Protein AF-A0A088E9T8-F1 (afdb_monomer)

Structure (mmCIF, N/CA/C/O backbone):
data_AF-A0A088E9T8-F1
#
_entry.id   AF-A0A088E9T8-F1
#
loop_
_atom_site.group_PDB
_atom_site.id
_atom_site.type_symbol
_atom_site.label_atom_id
_atom_site.label_alt_id
_atom_site.label_comp_id
_atom_site.label_asym_id
_atom_site.label_entity_id
_atom_site.label_seq_id
_atom_site.pdbx_PDB_ins_code
_atom_site.Cartn_x
_atom_site.Cartn_y
_atom_site.Cartn_z
_atom_site.occupancy
_atom_site.B_iso_or_equiv
_atom_site.auth_seq_id
_atom_site.auth_comp_id
_atom_site.auth_asym_id
_atom_site.auth_atom_id
_atom_site.pdbx_PDB_model_num
ATOM 1 N N . MET A 1 1 ? 14.607 20.816 -25.028 1.00 38.62 1 MET A N 1
ATOM 2 C CA . MET A 1 1 ? 15.102 19.791 -24.082 1.00 38.62 1 MET A CA 1
ATOM 3 C C . MET A 1 1 ? 14.573 20.175 -22.712 1.00 38.62 1 MET A C 1
ATOM 5 O O . MET A 1 1 ? 14.782 21.313 -22.330 1.00 38.62 1 MET A O 1
ATOM 9 N N . ASN A 1 2 ? 13.817 19.298 -22.043 1.00 40.50 2 ASN A N 1
ATOM 10 C CA . ASN A 1 2 ? 13.213 19.596 -20.737 1.00 40.50 2 ASN A CA 1
ATOM 11 C C . ASN A 1 2 ? 14.274 19.525 -19.635 1.00 40.50 2 ASN A C 1
ATOM 13 O O . ASN A 1 2 ? 14.786 18.442 -19.351 1.00 40.50 2 ASN A O 1
ATOM 17 N N . GLU A 1 3 ? 14.581 20.670 -19.029 1.00 49.62 3 GLU A N 1
ATOM 18 C CA . GLU A 1 3 ? 15.540 20.819 -17.925 1.00 49.62 3 GLU A CA 1
ATOM 19 C C . GLU A 1 3 ? 14.988 20.342 -16.567 1.00 49.62 3 GLU A C 1
ATOM 21 O O . GLU A 1 3 ? 15.762 20.156 -15.633 1.00 49.62 3 GLU A O 1
ATOM 26 N N . ASP A 1 4 ? 13.688 20.036 -16.488 1.00 50.47 4 ASP A N 1
ATOM 27 C CA . ASP A 1 4 ? 12.992 19.588 -15.269 1.00 50.47 4 ASP A CA 1
ATOM 28 C C . ASP A 1 4 ? 13.066 18.073 -15.004 1.00 50.47 4 ASP A C 1
ATOM 30 O O . ASP A 1 4 ? 12.368 17.548 -14.135 1.00 50.47 4 ASP A O 1
ATOM 34 N N . ARG A 1 5 ? 13.870 17.324 -15.767 1.00 54.84 5 ARG A N 1
ATOM 35 C CA . ARG A 1 5 ? 14.043 15.885 -15.517 1.00 54.84 5 ARG A CA 1
ATOM 36 C C . ARG A 1 5 ? 14.842 15.681 -14.231 1.00 54.84 5 ARG A C 1
ATOM 38 O O . ARG A 1 5 ? 15.840 16.370 -14.012 1.00 54.84 5 ARG A O 1
ATOM 45 N N . VAL A 1 6 ? 14.438 14.711 -13.405 1.00 52.22 6 VAL A N 1
ATOM 46 C CA . VAL A 1 6 ? 15.177 14.341 -12.193 1.00 52.22 6 VAL A CA 1
ATOM 47 C C . VAL A 1 6 ? 16.612 13.997 -12.595 1.00 52.22 6 VAL A C 1
ATOM 49 O O . VAL A 1 6 ? 16.870 13.006 -13.279 1.00 52.22 6 VAL A O 1
ATOM 52 N N . LYS A 1 7 ? 17.570 14.842 -12.198 1.00 49.88 7 LYS A N 1
ATOM 53 C CA . LYS A 1 7 ? 18.995 14.536 -12.327 1.00 49.88 7 LYS A CA 1
ATOM 54 C C . LYS A 1 7 ? 19.330 13.514 -11.253 1.00 49.88 7 LYS A C 1
ATOM 56 O O . LYS A 1 7 ? 19.569 13.864 -10.100 1.00 49.88 7 LYS A O 1
ATOM 61 N N . TRP A 1 8 ? 19.290 12.242 -11.632 1.00 53.62 8 TRP A N 1
ATOM 62 C CA . TRP A 1 8 ? 19.663 11.145 -10.754 1.00 53.62 8 TRP A CA 1
ATOM 63 C C . TRP A 1 8 ? 21.140 11.275 -10.393 1.00 53.62 8 TRP A C 1
ATOM 65 O O . TRP A 1 8 ? 22.024 11.039 -11.214 1.00 53.62 8 TRP A O 1
ATOM 75 N N . ASN A 1 9 ? 21.407 11.674 -9.152 1.00 48.44 9 ASN A N 1
ATOM 76 C CA . ASN A 1 9 ? 22.746 11.663 -8.586 1.00 48.44 9 ASN A CA 1
ATOM 77 C C . ASN A 1 9 ? 23.012 10.228 -8.104 1.00 48.44 9 ASN A C 1
ATOM 79 O O . ASN A 1 9 ? 22.858 9.922 -6.922 1.00 48.44 9 ASN A O 1
ATOM 83 N N . ILE A 1 10 ? 23.287 9.314 -9.044 1.00 52.97 10 ILE A N 1
ATOM 84 C CA . ILE A 1 10 ? 23.538 7.887 -8.776 1.00 52.97 10 ILE A CA 1
ATOM 85 C C . ILE A 1 10 ? 24.923 7.730 -8.110 1.00 52.97 10 ILE A C 1
ATOM 87 O O . ILE A 1 10 ? 25.805 7.119 -8.689 1.00 52.97 10 ILE A O 1
ATOM 91 N N . ALA A 1 11 ? 25.115 8.290 -6.907 1.00 46.38 11 ALA A N 1
ATOM 92 C CA . ALA A 1 11 ? 26.295 8.132 -6.039 1.00 46.38 11 ALA A CA 1
ATOM 93 C C . ALA A 1 11 ? 27.671 8.489 -6.699 1.00 46.38 11 ALA A C 1
ATOM 95 O O . ALA A 1 11 ? 27.746 8.791 -7.887 1.00 46.38 11 ALA A O 1
ATOM 96 N N . PRO A 1 12 ? 28.797 8.574 -5.955 1.00 44.25 12 PRO A N 1
ATOM 97 C CA . PRO A 1 12 ? 30.020 9.244 -6.415 1.00 44.25 12 PRO A CA 1
ATOM 98 C C . PRO A 1 12 ? 30.942 8.308 -7.215 1.00 44.25 12 PRO A C 1
ATOM 100 O O . PRO A 1 12 ? 32.156 8.318 -7.022 1.00 44.25 12 PRO A O 1
ATOM 103 N N . PHE A 1 13 ? 30.389 7.458 -8.078 1.00 46.84 13 PHE A N 1
ATOM 104 C CA . PHE A 1 13 ? 31.186 6.551 -8.898 1.00 46.84 13 PHE A CA 1
ATOM 105 C C . PHE A 1 13 ? 30.779 6.626 -10.368 1.00 46.84 13 PHE A C 1
ATOM 107 O O . PHE A 1 13 ? 29.615 6.504 -10.739 1.00 46.84 13 PHE A O 1
ATOM 114 N N . SER A 1 14 ? 31.779 6.814 -11.225 1.00 54.09 14 SER A N 1
ATOM 115 C CA . SER A 1 14 ? 31.649 6.677 -12.669 1.00 54.09 14 SER A CA 1
ATOM 116 C C . SER A 1 14 ? 31.481 5.195 -13.003 1.00 54.09 14 SER A C 1
ATOM 118 O O .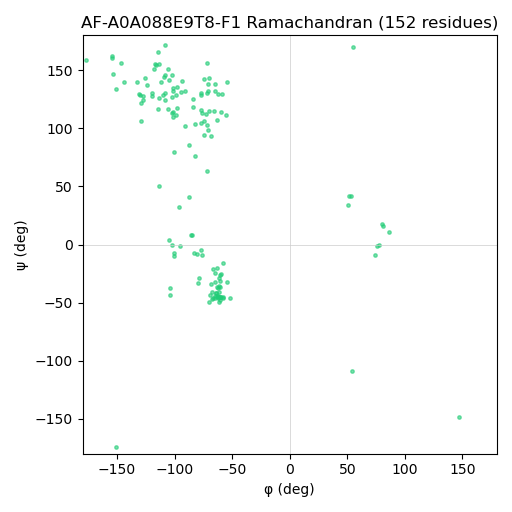 SER A 1 14 ? 32.460 4.449 -13.044 1.00 54.09 14 SER A O 1
ATOM 120 N N . VAL A 1 15 ? 30.242 4.748 -13.210 1.00 55.91 15 VAL A N 1
ATOM 121 C CA . VAL A 1 15 ? 29.997 3.415 -13.769 1.00 55.91 15 VAL A CA 1
ATOM 122 C C . VAL A 1 15 ? 30.365 3.465 -15.251 1.00 55.91 15 VAL A C 1
ATOM 124 O O . VAL A 1 15 ? 29.690 4.131 -16.035 1.00 55.91 15 VAL A O 1
ATOM 127 N N . GLU A 1 16 ? 31.423 2.761 -15.659 1.00 55.50 16 GLU A N 1
ATOM 128 C CA . GLU A 1 16 ? 31.656 2.482 -17.079 1.00 55.50 16 GLU A CA 1
ATOM 129 C C . GLU A 1 16 ? 30.577 1.510 -17.573 1.00 55.50 16 GLU A C 1
ATOM 131 O O . GLU A 1 16 ? 30.684 0.289 -17.441 1.00 55.50 16 GLU A O 1
ATOM 136 N N . LEU A 1 17 ? 29.496 2.057 -18.122 1.00 61.97 17 LEU A N 1
ATOM 137 C CA . LEU A 1 17 ? 28.407 1.269 -18.685 1.00 61.97 17 LEU A CA 1
ATOM 138 C C . LEU A 1 17 ? 28.871 0.621 -19.997 1.00 61.97 17 LEU A C 1
ATOM 140 O O . LEU A 1 17 ? 28.938 1.269 -21.040 1.00 61.97 17 LEU A O 1
ATOM 144 N N . ARG A 1 18 ? 29.180 -0.680 -19.961 1.00 62.28 18 ARG A N 1
ATOM 145 C CA . ARG A 1 18 ? 29.409 -1.487 -21.168 1.00 62.28 18 ARG A CA 1
ATOM 146 C C . ARG A 1 18 ? 28.096 -2.117 -21.621 1.00 62.28 18 ARG A C 1
ATOM 148 O O . ARG A 1 18 ? 27.644 -3.112 -21.057 1.00 62.28 18 ARG A O 1
ATOM 155 N N . CYS A 1 19 ? 27.486 -1.542 -22.651 1.00 66.56 19 CYS A N 1
ATOM 156 C CA . CYS A 1 19 ? 26.290 -2.103 -23.269 1.00 66.56 19 CYS A CA 1
ATOM 157 C C . CYS A 1 19 ? 26.660 -3.282 -24.179 1.00 66.56 19 CYS A C 1
ATOM 159 O O . CYS A 1 19 ? 27.542 -3.181 -25.029 1.00 66.56 19 CYS A O 1
ATOM 161 N N . THR A 1 20 ? 25.961 -4.400 -24.018 1.00 75.62 20 THR A N 1
ATOM 162 C CA . THR A 1 20 ? 26.011 -5.553 -24.923 1.00 75.62 20 THR A CA 1
ATOM 163 C C . THR A 1 20 ? 24.648 -5.713 -25.597 1.00 75.62 20 THR A C 1
ATOM 165 O O . THR A 1 20 ? 23.658 -5.178 -25.097 1.00 75.62 20 THR A O 1
ATOM 168 N N . PRO A 1 21 ? 24.527 -6.509 -26.672 1.00 72.31 21 PRO A N 1
ATOM 169 C CA . PRO A 1 21 ? 23.223 -6.821 -27.263 1.00 72.31 21 PRO A CA 1
ATOM 170 C C . PRO A 1 21 ? 22.217 -7.476 -26.296 1.00 72.31 21 PRO A C 1
ATOM 172 O O . PRO A 1 21 ? 21.028 -7.508 -26.587 1.00 72.31 21 PRO A O 1
ATOM 175 N N . LYS A 1 22 ? 22.675 -8.002 -25.149 1.00 78.12 22 LYS A N 1
ATOM 176 C CA . LYS A 1 22 ? 21.826 -8.585 -24.095 1.00 78.12 22 LYS A CA 1
ATOM 177 C C . LYS A 1 22 ? 21.474 -7.598 -22.976 1.00 78.12 22 LYS A C 1
ATOM 179 O O . LYS A 1 22 ? 20.783 -7.980 -22.036 1.00 78.12 22 LYS A O 1
ATOM 184 N N . SER A 1 23 ? 21.967 -6.362 -23.033 1.00 80.31 23 SER A N 1
ATOM 185 C CA . SER A 1 23 ? 21.702 -5.357 -22.005 1.00 80.31 23 SER A CA 1
ATOM 186 C C . SER A 1 23 ? 20.216 -4.993 -21.960 1.00 80.31 23 SER A C 1
ATOM 188 O O . SER A 1 23 ? 19.574 -4.827 -22.996 1.00 80.31 23 SER A O 1
ATOM 190 N N . VAL A 1 24 ? 19.689 -4.866 -20.743 1.00 82.25 24 VAL A N 1
ATOM 191 C CA . VAL A 1 24 ? 18.313 -4.442 -20.455 1.00 82.25 24 VAL A CA 1
ATOM 192 C C . VAL A 1 24 ? 18.304 -2.982 -20.019 1.00 82.25 24 VAL A C 1
ATOM 194 O O . VAL A 1 24 ? 19.241 -2.518 -19.371 1.00 82.25 24 VAL A O 1
ATOM 197 N N . ASN A 1 25 ? 17.254 -2.252 -20.381 1.00 83.56 25 ASN A N 1
ATOM 198 C CA . ASN A 1 25 ? 17.163 -0.821 -20.108 1.00 83.56 25 ASN A CA 1
ATOM 199 C C . ASN A 1 25 ? 16.422 -0.533 -18.797 1.00 83.56 25 ASN A C 1
ATOM 201 O O . ASN A 1 25 ? 15.407 -1.163 -18.489 1.00 83.56 25 ASN A O 1
ATOM 205 N N . LEU A 1 26 ? 16.917 0.462 -18.061 1.00 86.44 26 LEU A N 1
ATOM 206 C CA . LEU A 1 26 ? 16.189 1.140 -16.992 1.00 86.44 26 LEU A CA 1
ATOM 207 C C . LEU A 1 26 ? 15.796 2.514 -17.528 1.00 86.44 26 LEU A C 1
ATOM 209 O O . LEU A 1 26 ? 16.667 3.312 -17.874 1.00 86.44 26 LEU A O 1
ATOM 213 N N . VAL A 1 27 ? 14.498 2.769 -17.646 1.00 86.50 27 VAL A N 1
ATOM 214 C CA . VAL A 1 27 ? 13.974 4.026 -18.183 1.00 86.50 27 VAL A CA 1
ATOM 215 C C . VAL A 1 27 ? 13.362 4.816 -17.042 1.00 86.50 27 VAL A C 1
ATOM 217 O O . VAL A 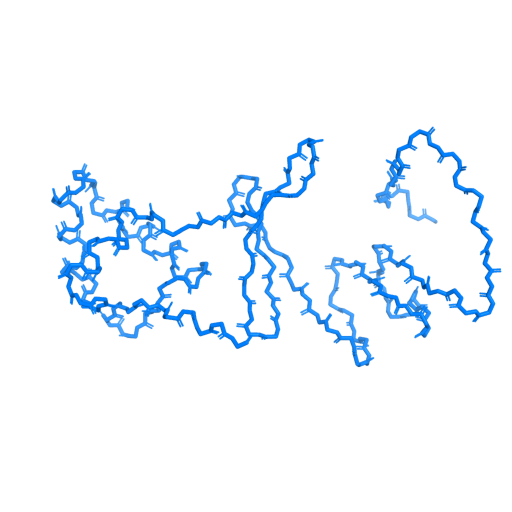1 27 ? 12.471 4.327 -16.353 1.00 86.50 27 VAL A O 1
ATOM 220 N N . PHE A 1 28 ? 13.823 6.045 -16.846 1.00 87.25 28 PHE A N 1
ATOM 221 C CA . PHE A 1 28 ? 13.301 6.918 -15.803 1.00 87.25 28 PHE A CA 1
ATOM 222 C C . PHE A 1 28 ? 12.544 8.092 -16.417 1.00 87.25 28 PHE A C 1
ATOM 224 O O . PHE A 1 28 ? 12.979 8.656 -17.420 1.00 87.25 28 PHE A O 1
ATOM 231 N N . ASP A 1 29 ? 11.426 8.451 -15.794 1.00 88.00 29 ASP A N 1
ATOM 232 C CA . ASP A 1 29 ? 10.568 9.586 -16.143 1.00 88.00 29 ASP A CA 1
ATOM 233 C C . ASP A 1 29 ? 10.125 9.600 -17.618 1.00 88.00 29 ASP A C 1
ATOM 235 O O . ASP A 1 29 ? 10.090 10.647 -18.269 1.00 88.00 29 ASP A O 1
ATOM 239 N N . ALA A 1 30 ? 9.770 8.428 -18.157 1.00 91.81 30 ALA A N 1
ATOM 240 C CA . ALA A 1 30 ? 9.250 8.310 -19.517 1.00 91.81 30 ALA A CA 1
ATOM 241 C C . ALA A 1 30 ? 7.930 9.084 -19.653 1.00 91.81 30 ALA A C 1
ATOM 243 O O . ALA A 1 30 ? 7.009 8.891 -18.857 1.00 91.81 30 ALA A O 1
ATOM 244 N N . MET A 1 31 ? 7.798 9.936 -20.671 1.00 91.62 31 MET A N 1
ATOM 245 C CA . MET A 1 31 ? 6.589 10.749 -20.881 1.00 91.62 31 MET A CA 1
ATOM 246 C C . MET A 1 31 ? 5.663 10.175 -21.961 1.00 91.62 31 MET A C 1
ATOM 248 O O . MET A 1 31 ? 4.527 10.644 -22.114 1.00 91.62 31 MET A O 1
ATOM 252 N N . SER A 1 32 ? 6.145 9.170 -22.694 1.00 94.00 32 SER A N 1
ATOM 253 C CA . SER A 1 32 ? 5.428 8.437 -23.737 1.00 94.00 32 SER A CA 1
ATOM 254 C C . SER A 1 32 ? 6.000 7.028 -23.924 1.00 94.00 32 SER A C 1
ATOM 256 O O . SER A 1 32 ? 7.146 6.759 -23.567 1.00 94.00 32 SER A O 1
ATOM 258 N N . GLU A 1 33 ? 5.221 6.137 -24.533 1.00 93.25 33 GLU A N 1
ATOM 259 C CA . GLU A 1 33 ? 5.632 4.771 -24.871 1.00 93.25 33 GLU A CA 1
ATOM 260 C C . GLU A 1 33 ? 6.813 4.741 -25.853 1.00 93.25 33 GLU A C 1
ATOM 262 O O . GLU A 1 33 ? 7.623 3.822 -25.810 1.00 93.25 33 GLU A O 1
ATOM 267 N N . ALA A 1 34 ? 6.954 5.765 -26.703 1.00 93.25 34 ALA A N 1
ATOM 268 C CA . ALA A 1 34 ? 8.045 5.869 -27.674 1.00 93.25 34 ALA A CA 1
ATOM 269 C C . ALA A 1 34 ? 9.430 6.056 -27.025 1.00 93.25 34 ALA A C 1
ATOM 271 O O . ALA A 1 34 ? 10.445 5.774 -27.657 1.00 93.25 34 ALA A O 1
ATOM 272 N N . GLU A 1 35 ? 9.484 6.522 -25.774 1.00 89.81 35 GLU A N 1
ATOM 273 C CA . GLU A 1 35 ? 10.730 6.639 -25.005 1.00 89.81 35 GLU A CA 1
ATOM 274 C C . GLU A 1 35 ? 11.168 5.304 -24.380 1.00 89.81 35 GLU A C 1
ATOM 276 O O . GLU A 1 35 ? 12.270 5.214 -23.837 1.00 89.81 35 GLU A O 1
ATOM 281 N N . VAL A 1 36 ? 10.329 4.264 -24.451 1.00 89.44 36 VAL A N 1
ATOM 282 C CA . VAL A 1 36 ? 10.593 2.961 -23.839 1.00 89.44 36 VAL A CA 1
ATOM 283 C C . VAL A 1 36 ? 11.063 1.968 -24.911 1.00 89.44 36 VAL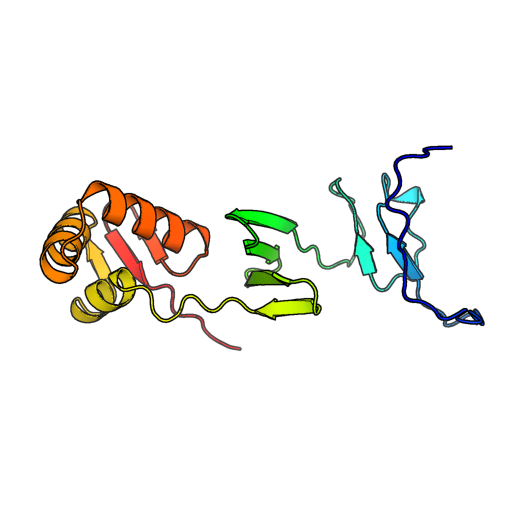 A C 1
ATOM 285 O O . VAL A 1 36 ? 10.290 1.599 -25.796 1.00 89.44 36 VAL A O 1
ATOM 288 N N . PRO A 1 37 ? 12.321 1.496 -24.858 1.00 87.62 37 PRO A N 1
ATOM 289 C CA . PRO A 1 37 ? 12.820 0.501 -25.797 1.00 87.62 37 PRO A CA 1
ATOM 290 C C . PRO A 1 37 ? 12.189 -0.872 -25.515 1.00 87.62 37 PRO A C 1
ATOM 292 O O . PRO A 1 37 ? 11.842 -1.142 -24.371 1.00 87.62 37 PRO A O 1
ATOM 295 N N . PRO A 1 38 ? 12.121 -1.796 -26.493 1.00 83.62 38 PRO A N 1
ATOM 296 C CA . PRO A 1 38 ? 11.479 -3.103 -26.305 1.00 83.62 38 PRO A CA 1
ATOM 297 C C . PRO A 1 38 ? 12.104 -3.975 -25.207 1.00 83.62 38 PRO A C 1
ATOM 299 O O . PRO A 1 38 ? 11.409 -4.764 -24.577 1.00 83.62 38 PRO A O 1
ATOM 302 N N . ASN A 1 39 ? 13.417 -3.849 -24.982 1.00 86.25 39 ASN A N 1
ATOM 303 C CA . ASN A 1 39 ? 14.147 -4.625 -23.981 1.00 86.25 39 ASN A CA 1
ATOM 304 C C . ASN A 1 39 ? 14.384 -3.786 -22.717 1.00 86.25 39 ASN A C 1
ATOM 306 O O . ASN A 1 39 ? 15.461 -3.206 -22.538 1.00 86.25 39 ASN A O 1
ATOM 310 N N . TYR A 1 40 ? 13.368 -3.678 -21.865 1.00 88.69 40 TYR A N 1
ATOM 311 C CA . TYR A 1 40 ? 13.431 -2.943 -20.601 1.00 88.69 40 TYR A CA 1
ATOM 312 C C . TYR A 1 40 ? 13.202 -3.867 -19.404 1.00 88.69 40 TYR A C 1
ATOM 314 O O . TYR A 1 40 ? 12.501 -4.872 -19.495 1.00 88.69 40 TYR A O 1
ATOM 322 N N . LEU A 1 41 ? 13.799 -3.499 -18.272 1.00 88.06 41 LEU A N 1
ATOM 323 C CA . LEU A 1 41 ? 13.586 -4.149 -16.981 1.00 88.06 41 LEU A CA 1
ATOM 324 C C . LEU A 1 41 ? 12.693 -3.306 -16.064 1.00 88.06 41 LEU A C 1
ATOM 326 O O . LEU A 1 41 ? 11.869 -3.850 -15.336 1.00 88.06 41 LEU A O 1
ATOM 330 N N . LEU A 1 42 ? 12.848 -1.980 -16.101 1.00 89.75 42 LEU A N 1
ATOM 331 C CA . LEU A 1 42 ? 12.107 -1.046 -15.257 1.00 89.75 42 LEU A CA 1
ATOM 332 C C . LEU A 1 42 ? 11.799 0.229 -16.034 1.00 89.75 42 LEU A C 1
ATOM 334 O O . LEU A 1 42 ? 12.659 0.744 -16.750 1.00 89.75 42 LEU A O 1
ATOM 338 N N . VAL A 1 43 ? 10.591 0.750 -15.836 1.00 90.81 43 VAL A N 1
ATOM 339 C CA . VAL A 1 43 ? 10.174 2.062 -16.330 1.00 90.81 43 VAL A CA 1
ATOM 340 C C . VAL A 1 43 ? 9.538 2.837 -15.183 1.00 90.81 43 VAL A C 1
ATOM 342 O O . VAL A 1 43 ? 8.634 2.317 -14.529 1.00 90.81 43 VAL A O 1
ATOM 345 N N . THR A 1 44 ? 9.971 4.075 -14.947 1.00 92.50 44 THR A N 1
ATOM 346 C CA . THR A 1 44 ? 9.231 5.030 -14.110 1.00 92.50 44 THR A CA 1
ATOM 347 C C . THR A 1 44 ? 8.548 6.070 -14.990 1.00 92.50 44 THR A C 1
ATOM 349 O O . THR A 1 44 ? 9.090 6.507 -16.006 1.00 92.50 44 THR A O 1
ATOM 352 N N . SER A 1 45 ? 7.330 6.460 -14.620 1.00 92.25 45 SER A N 1
ATOM 353 C CA . SER A 1 45 ? 6.581 7.507 -15.310 1.00 92.25 45 SER A CA 1
ATOM 354 C C . SER A 1 45 ? 5.599 8.177 -14.355 1.00 92.25 45 SER A C 1
ATOM 356 O O . SER A 1 45 ? 5.038 7.538 -13.465 1.00 92.25 45 SER A O 1
ATOM 358 N N . SER A 1 46 ? 5.369 9.472 -14.564 1.00 89.81 46 SER A N 1
ATOM 359 C CA . SER A 1 46 ? 4.265 10.217 -13.948 1.00 89.81 46 SER A CA 1
ATOM 360 C C . SER A 1 46 ? 2.944 10.045 -14.710 1.00 89.81 46 SER A C 1
ATOM 362 O O . SER A 1 46 ? 1.894 10.493 -14.244 1.00 89.81 46 SER A O 1
ATOM 364 N N . ARG A 1 47 ? 2.980 9.400 -15.883 1.00 89.88 47 ARG A N 1
ATOM 365 C CA . ARG A 1 47 ? 1.833 9.122 -16.748 1.00 89.88 47 ARG A CA 1
ATOM 366 C C . ARG A 1 47 ? 1.587 7.619 -16.808 1.00 89.88 47 ARG A C 1
ATOM 368 O O . ARG A 1 47 ? 2.487 6.809 -16.624 1.00 89.88 47 ARG A O 1
ATOM 375 N N . HIS A 1 48 ? 0.349 7.248 -17.095 1.00 90.06 48 HIS A N 1
ATOM 376 C CA . HIS A 1 48 ? 0.032 5.860 -17.397 1.00 90.06 48 HIS A CA 1
ATOM 377 C C . HIS A 1 48 ? 0.486 5.545 -18.830 1.00 90.06 48 HIS A C 1
ATOM 379 O O . HIS A 1 48 ? -0.031 6.149 -19.772 1.00 90.06 48 HIS A O 1
ATOM 385 N N . LEU A 1 49 ? 1.454 4.635 -18.970 1.00 91.44 49 LEU A N 1
ATOM 386 C CA . LEU A 1 49 ? 2.004 4.176 -20.248 1.00 91.44 49 LEU A CA 1
ATOM 387 C C . LEU A 1 49 ? 1.547 2.745 -20.525 1.00 91.44 49 LEU A C 1
ATOM 389 O O . LEU A 1 49 ? 1.691 1.864 -19.676 1.00 91.44 49 LEU A O 1
ATOM 393 N N . ARG A 1 50 ? 1.030 2.489 -21.727 1.00 90.69 50 ARG A N 1
ATOM 394 C CA . ARG A 1 50 ? 0.549 1.156 -22.114 1.00 90.69 50 ARG A CA 1
ATOM 395 C C . ARG A 1 50 ? 1.688 0.323 -22.682 1.00 90.69 50 ARG A C 1
ATOM 397 O O . ARG A 1 50 ? 1.876 0.258 -23.893 1.00 90.69 50 ARG A O 1
ATOM 404 N N . LEU A 1 51 ? 2.430 -0.332 -21.797 1.00 91.12 51 LEU A N 1
ATOM 405 C CA . LEU A 1 51 ? 3.546 -1.201 -22.162 1.00 91.12 51 LEU A CA 1
ATOM 406 C C . LEU A 1 51 ? 3.095 -2.675 -22.167 1.00 91.12 51 LEU A C 1
ATOM 408 O O . LEU A 1 51 ? 2.775 -3.218 -21.105 1.00 91.12 51 LEU A O 1
ATOM 412 N N . PRO A 1 52 ? 3.023 -3.343 -23.336 1.00 85.31 52 PRO A N 1
ATOM 413 C CA . PRO A 1 52 ? 2.552 -4.723 -23.423 1.00 85.31 52 PRO A CA 1
ATOM 414 C C . PRO A 1 52 ? 3.391 -5.680 -22.571 1.00 85.31 52 PRO A C 1
ATOM 416 O O . PRO A 1 52 ? 4.614 -5.697 -22.666 1.00 85.31 52 PRO A O 1
ATOM 419 N N . GLY A 1 53 ? 2.728 -6.496 -21.747 1.00 85.25 53 GLY A N 1
ATOM 420 C CA . GLY A 1 53 ? 3.388 -7.489 -20.892 1.00 85.25 53 GLY A CA 1
ATOM 421 C C . GLY A 1 53 ? 4.090 -6.918 -19.653 1.00 85.25 53 GLY A C 1
ATOM 422 O O . GLY A 1 53 ? 4.612 -7.694 -18.854 1.00 85.25 53 GLY A O 1
ATOM 423 N N . ALA A 1 54 ? 4.086 -5.596 -19.455 1.00 88.62 54 ALA A N 1
ATOM 424 C CA . ALA A 1 54 ? 4.617 -4.988 -18.243 1.00 88.62 54 ALA A CA 1
ATOM 425 C C . ALA A 1 54 ? 3.668 -5.199 -17.061 1.00 88.62 54 ALA A C 1
ATOM 427 O O . ALA A 1 54 ? 2.449 -5.074 -17.190 1.00 88.62 54 ALA A O 1
ATOM 428 N N . ARG A 1 55 ? 4.246 -5.434 -15.884 1.00 88.75 55 ARG A N 1
ATOM 429 C CA . ARG A 1 55 ? 3.521 -5.330 -14.618 1.00 88.75 55 ARG A CA 1
ATOM 430 C C . ARG A 1 55 ? 3.530 -3.873 -14.179 1.00 88.75 55 ARG A C 1
ATOM 432 O O . ARG A 1 55 ? 4.597 -3.273 -14.069 1.00 88.75 55 ARG A O 1
ATOM 439 N N . GLU A 1 56 ? 2.354 -3.309 -13.936 1.00 90.06 56 GLU A N 1
ATOM 440 C CA . GLU A 1 56 ? 2.224 -1.918 -13.505 1.00 90.06 56 GLU A CA 1
ATOM 441 C C . GLU A 1 56 ? 2.034 -1.836 -11.990 1.00 90.06 56 GLU A C 1
ATOM 443 O O . GLU A 1 56 ? 1.147 -2.473 -11.417 1.00 90.06 56 GLU A O 1
ATOM 448 N N . LEU A 1 57 ? 2.858 -1.005 -11.351 1.00 90.81 57 LEU A N 1
ATOM 449 C CA . LEU A 1 57 ? 2.700 -0.615 -9.957 1.00 90.81 57 LEU A CA 1
ATOM 450 C C . LEU A 1 57 ? 2.404 0.880 -9.897 1.00 90.81 57 LEU A C 1
ATOM 452 O O . LEU A 1 57 ? 3.240 1.713 -10.242 1.00 90.81 57 LEU A O 1
ATOM 456 N N . LYS A 1 58 ? 1.218 1.231 -9.404 1.00 91.38 58 LYS A N 1
ATOM 457 C CA . LYS A 1 58 ? 0.862 2.616 -9.118 1.00 91.38 58 LYS A CA 1
ATOM 458 C C . LYS A 1 58 ? 1.379 2.998 -7.739 1.00 91.38 58 LYS A C 1
ATOM 460 O O . LYS A 1 58 ? 0.925 2.445 -6.738 1.00 91.38 58 LYS A O 1
ATOM 465 N N . VAL A 1 59 ? 2.270 3.980 -7.680 1.00 91.38 59 VAL A N 1
ATOM 466 C CA . VAL A 1 59 ? 2.764 4.537 -6.416 1.00 91.38 59 VAL A CA 1
ATOM 467 C C . VAL A 1 59 ? 1.947 5.768 -6.039 1.00 91.38 59 VAL A C 1
ATOM 469 O O . VAL A 1 59 ? 1.719 6.661 -6.852 1.00 91.38 59 VAL A O 1
ATOM 472 N N . THR A 1 60 ? 1.485 5.820 -4.794 1.00 89.81 60 THR A N 1
ATOM 473 C CA . THR A 1 60 ? 0.733 6.953 -4.241 1.00 89.81 60 THR A CA 1
ATOM 474 C C . THR A 1 60 ? 1.289 7.342 -2.881 1.00 89.81 60 THR A C 1
ATOM 476 O O . THR A 1 60 ? 1.632 6.475 -2.079 1.00 89.81 60 THR A O 1
ATOM 479 N N . ARG A 1 61 ? 1.376 8.646 -2.600 1.00 88.31 61 ARG A N 1
ATOM 480 C CA . ARG A 1 61 ? 1.689 9.130 -1.251 1.00 88.31 61 ARG A CA 1
ATOM 481 C C . ARG A 1 61 ? 0.443 9.005 -0.378 1.00 88.31 61 ARG A C 1
ATOM 483 O O . ARG A 1 61 ? -0.634 9.452 -0.763 1.00 88.31 61 ARG A O 1
ATOM 490 N N . ILE A 1 62 ? 0.602 8.386 0.785 1.00 85.06 62 ILE A N 1
ATOM 491 C CA . ILE A 1 62 ? -0.484 8.081 1.721 1.00 85.06 62 ILE A CA 1
ATOM 492 C C . ILE A 1 62 ? -0.462 9.043 2.907 1.00 85.06 62 ILE A C 1
ATOM 494 O O . ILE A 1 62 ? -1.516 9.527 3.324 1.00 85.06 62 ILE A O 1
ATOM 498 N N . ASN A 1 63 ? 0.727 9.312 3.443 1.00 78.25 63 ASN A N 1
ATOM 499 C CA . ASN A 1 63 ? 0.955 10.250 4.537 1.00 78.25 63 ASN A CA 1
ATOM 500 C C . ASN A 1 63 ? 2.370 10.849 4.414 1.00 78.25 63 ASN A C 1
ATOM 502 O O . ASN A 1 63 ? 3.076 10.592 3.433 1.00 78.25 63 ASN A O 1
ATOM 506 N N . ASP A 1 64 ? 2.804 11.637 5.391 1.00 77.75 64 ASP A N 1
ATOM 507 C CA . ASP A 1 64 ? 4.162 12.170 5.442 1.00 77.75 64 ASP A CA 1
ATOM 508 C C . ASP A 1 64 ? 5.209 11.054 5.484 1.00 77.75 64 ASP A C 1
ATOM 510 O O . ASP A 1 64 ? 5.275 10.242 6.406 1.00 77.75 64 ASP A O 1
ATOM 514 N N . GLY A 1 65 ? 5.991 10.982 4.405 1.00 78.44 65 GLY A N 1
ATOM 515 C CA . GLY A 1 65 ? 7.036 9.983 4.198 1.00 78.44 65 GLY A CA 1
ATOM 516 C C . GLY A 1 65 ? 6.553 8.572 3.845 1.00 78.44 65 GLY A C 1
ATOM 517 O O . GLY A 1 65 ? 7.394 7.759 3.478 1.00 78.44 65 GLY A O 1
ATOM 518 N N . ILE A 1 66 ? 5.247 8.265 3.918 1.00 86.00 66 ILE A N 1
ATOM 519 C CA . ILE A 1 66 ? 4.700 6.925 3.627 1.00 86.00 66 ILE A CA 1
ATOM 520 C C . ILE A 1 66 ? 4.066 6.884 2.239 1.00 86.00 66 ILE A C 1
ATOM 522 O O . ILE A 1 66 ? 3.147 7.649 1.920 1.00 86.00 66 ILE A O 1
ATOM 526 N N . PHE A 1 67 ? 4.501 5.909 1.454 1.00 90.69 67 PHE A N 1
ATOM 527 C CA . PHE A 1 67 ? 4.035 5.623 0.109 1.00 90.69 67 PHE A CA 1
ATOM 528 C C . PHE A 1 67 ? 3.390 4.240 0.048 1.00 90.69 67 PHE A C 1
ATOM 530 O O . PHE A 1 67 ? 3.673 3.360 0.859 1.00 90.69 67 PHE A O 1
ATOM 537 N N . MET A 1 68 ? 2.509 4.059 -0.930 1.00 91.25 68 MET A N 1
ATOM 538 C CA . MET A 1 68 ? 1.867 2.788 -1.232 1.00 91.25 68 MET A CA 1
ATOM 539 C C . MET A 1 68 ? 2.018 2.473 -2.711 1.00 91.25 68 MET A C 1
ATOM 541 O O . MET A 1 68 ? 1.550 3.247 -3.550 1.00 91.25 68 MET A O 1
ATOM 545 N N . ALA A 1 69 ? 2.627 1.330 -3.013 1.00 91.00 69 ALA A N 1
ATOM 546 C CA . ALA A 1 69 ? 2.610 0.726 -4.337 1.00 91.00 69 ALA A CA 1
ATOM 547 C C . ALA A 1 69 ? 1.416 -0.227 -4.449 1.00 91.00 69 ALA A C 1
ATOM 549 O O . ALA A 1 69 ? 1.180 -1.046 -3.559 1.00 91.00 69 ALA A O 1
ATOM 550 N N . VAL A 1 70 ? 0.661 -0.115 -5.540 1.00 89.19 70 VAL A N 1
ATOM 551 C CA . VAL A 1 70 ? -0.523 -0.932 -5.822 1.00 89.19 70 VAL A CA 1
ATOM 552 C C . VAL A 1 70 ? -0.392 -1.557 -7.204 1.00 89.19 70 VAL A C 1
ATOM 554 O O . VAL A 1 70 ? -0.275 -0.831 -8.187 1.00 89.19 70 VAL A O 1
ATOM 557 N N . GLY A 1 71 ? -0.483 -2.881 -7.289 1.00 84.44 71 GLY A N 1
ATOM 558 C CA . GLY A 1 71 ? -0.583 -3.605 -8.558 1.00 84.44 71 GLY A CA 1
ATOM 559 C C . GLY A 1 71 ? -0.742 -5.106 -8.348 1.00 84.44 71 GLY A C 1
ATOM 560 O O . GLY A 1 71 ? -0.473 -5.616 -7.263 1.00 84.44 71 GLY A O 1
ATOM 561 N N . GLU A 1 72 ? -1.264 -5.796 -9.366 1.00 75.94 72 GLU A N 1
ATOM 562 C CA . GLU A 1 72 ? -1.494 -7.255 -9.360 1.00 75.94 72 GLU A CA 1
ATOM 563 C C . GLU A 1 72 ? -2.257 -7.775 -8.123 1.00 75.94 72 GLU A C 1
ATOM 565 O O . GLU A 1 72 ? -2.000 -8.861 -7.614 1.00 75.94 72 GLU A O 1
ATOM 570 N N . GLY A 1 73 ? -3.192 -6.977 -7.596 1.00 73.38 73 GLY A N 1
ATOM 571 C CA . GLY A 1 73 ? -3.972 -7.328 -6.403 1.00 73.38 73 GLY A CA 1
ATOM 572 C C . GLY A 1 73 ? -3.230 -7.167 -5.070 1.00 73.38 73 GLY A C 1
ATOM 573 O O . GLY A 1 73 ? -3.835 -7.377 -4.020 1.00 73.38 73 GLY A O 1
ATOM 574 N N . SER A 1 74 ? -1.969 -6.734 -5.093 1.00 78.69 74 SER A N 1
ATOM 575 C CA . SER A 1 74 ? -1.144 -6.510 -3.906 1.00 78.69 74 SER A CA 1
ATOM 576 C C . SER A 1 74 ? -0.973 -5.022 -3.596 1.00 78.69 74 SER A C 1
ATOM 578 O O . SER A 1 74 ? -1.016 -4.158 -4.479 1.00 78.69 74 SER A O 1
ATOM 580 N N . LYS A 1 75 ? -0.786 -4.722 -2.307 1.00 84.62 75 LYS A N 1
ATOM 581 C CA . LYS A 1 75 ? -0.464 -3.388 -1.792 1.00 84.62 75 LYS A CA 1
ATOM 582 C C . LYS A 1 75 ? 0.771 -3.484 -0.906 1.00 84.62 75 LYS A C 1
ATOM 584 O O . LYS A 1 75 ? 0.771 -4.263 0.045 1.00 84.62 75 LYS A O 1
ATOM 589 N N . PHE A 1 76 ? 1.769 -2.656 -1.186 1.00 86.38 76 PHE A N 1
ATOM 590 C CA . PHE A 1 76 ? 3.007 -2.572 -0.414 1.00 86.38 76 PHE A CA 1
ATOM 591 C C . PHE A 1 76 ? 3.149 -1.163 0.141 1.00 86.38 76 PHE A C 1
ATOM 593 O O . PHE A 1 76 ? 3.031 -0.194 -0.611 1.00 86.38 76 PHE A O 1
ATOM 600 N N . LEU A 1 77 ? 3.374 -1.045 1.447 1.00 88.50 77 LEU A N 1
ATOM 601 C CA . LEU A 1 77 ? 3.641 0.231 2.098 1.00 88.50 77 LEU A CA 1
ATOM 602 C C . LEU A 1 77 ? 5.133 0.362 2.356 1.00 88.50 77 LEU A C 1
ATOM 604 O O . LEU A 1 77 ? 5.747 -0.558 2.889 1.00 88.50 77 LEU A O 1
ATOM 608 N N . PHE A 1 78 ? 5.688 1.524 2.045 1.00 89.62 78 PHE A N 1
ATOM 609 C CA . PHE A 1 78 ? 7.099 1.794 2.269 1.00 89.62 78 PHE A CA 1
ATOM 610 C C . PHE A 1 78 ? 7.337 3.258 2.631 1.00 89.62 78 PHE A C 1
ATOM 612 O O . PHE A 1 78 ? 6.537 4.143 2.312 1.00 89.62 78 PHE A O 1
ATOM 619 N N . LYS A 1 79 ? 8.451 3.512 3.311 1.00 88.75 79 LYS A N 1
ATOM 620 C CA . LYS A 1 79 ? 9.011 4.842 3.547 1.00 88.75 79 LYS A CA 1
ATOM 621 C C . LYS A 1 79 ? 10.268 5.009 2.721 1.00 88.75 79 LYS A C 1
ATOM 623 O O . LYS A 1 79 ? 11.024 4.061 2.537 1.00 88.75 79 LYS A O 1
ATOM 628 N N . VAL A 1 80 ? 10.493 6.230 2.258 1.00 82.88 80 VAL A N 1
ATOM 629 C CA . VAL A 1 80 ? 11.776 6.629 1.677 1.00 82.88 80 VAL A CA 1
ATOM 630 C C . VAL A 1 80 ? 12.510 7.434 2.741 1.00 82.88 80 VAL A C 1
ATOM 632 O O . VAL A 1 80 ? 12.044 8.501 3.141 1.00 82.88 80 VAL A O 1
ATOM 635 N N . THR A 1 81 ? 13.614 6.891 3.240 1.00 82.38 81 THR A N 1
ATOM 636 C CA . THR A 1 81 ? 14.492 7.522 4.227 1.00 82.38 81 THR A CA 1
ATOM 637 C C . THR A 1 81 ? 15.799 7.940 3.557 1.00 82.38 81 THR A C 1
ATOM 639 O O . THR A 1 81 ? 16.073 7.595 2.407 1.00 82.38 81 THR A O 1
ATOM 642 N N . ASN A 1 82 ? 16.642 8.687 4.270 1.00 74.75 82 ASN A N 1
ATOM 643 C CA . ASN A 1 82 ? 17.952 9.096 3.748 1.00 74.75 82 ASN A CA 1
ATOM 644 C C . ASN A 1 82 ? 18.879 7.898 3.469 1.00 74.75 82 ASN A C 1
ATOM 646 O O . ASN A 1 82 ? 19.851 8.032 2.731 1.00 74.75 82 ASN A O 1
ATOM 650 N N . THR A 1 83 ? 18.597 6.745 4.078 1.00 77.50 83 THR A N 1
ATOM 651 C CA . THR A 1 83 ? 19.392 5.516 3.981 1.00 77.50 83 THR A CA 1
ATOM 652 C C . THR A 1 83 ? 18.812 4.4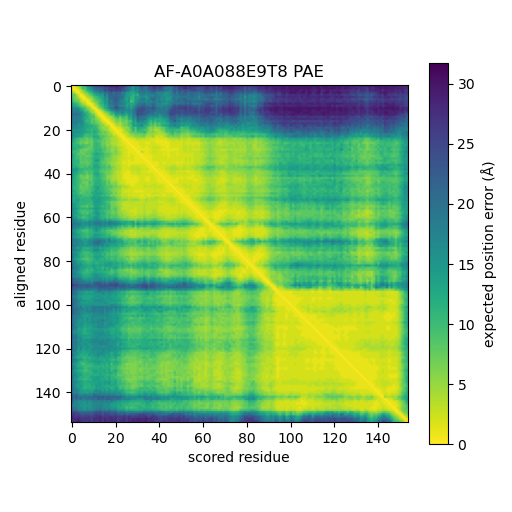93 3.007 1.00 77.50 83 THR A C 1
ATOM 654 O O . THR A 1 83 ? 19.476 3.496 2.733 1.00 77.50 83 THR A O 1
ATOM 657 N N . GLY A 1 84 ? 17.611 4.718 2.463 1.00 80.62 84 GLY A N 1
ATOM 658 C CA . GLY A 1 84 ? 17.012 3.828 1.471 1.00 80.62 84 GLY A CA 1
ATOM 659 C C . GLY A 1 84 ? 15.492 3.741 1.549 1.00 80.62 84 GLY A C 1
ATOM 660 O O . GLY A 1 84 ? 14.804 4.706 1.876 1.00 80.62 84 GLY A O 1
ATOM 661 N N . VAL A 1 85 ? 14.969 2.569 1.194 1.00 84.50 85 VAL A N 1
ATOM 662 C CA . VAL A 1 85 ? 13.539 2.253 1.241 1.00 84.50 85 VAL A CA 1
ATOM 663 C C . VAL A 1 85 ? 13.303 1.239 2.351 1.00 84.50 85 VAL A C 1
ATOM 665 O O . VAL A 1 85 ? 13.978 0.214 2.402 1.00 84.50 85 VAL A O 1
ATOM 668 N N . GLU A 1 86 ? 12.351 1.530 3.230 1.00 85.25 86 GLU A N 1
ATOM 669 C CA . GLU A 1 86 ? 11.999 0.684 4.371 1.00 85.25 86 GLU A CA 1
ATOM 670 C C . GLU A 1 86 ? 10.540 0.244 4.272 1.00 85.25 86 GLU A C 1
ATOM 672 O O . GLU A 1 86 ? 9.647 1.080 4.092 1.00 85.25 86 GLU A O 1
ATOM 677 N N . ASP A 1 87 ? 10.287 -1.055 4.430 1.00 85.25 87 ASP A N 1
ATOM 678 C CA . ASP A 1 87 ? 8.928 -1.587 4.488 1.00 85.25 87 ASP A CA 1
ATOM 679 C C . ASP A 1 87 ? 8.204 -1.068 5.732 1.00 85.25 87 ASP A C 1
ATOM 681 O O . ASP A 1 87 ? 8.705 -1.124 6.858 1.00 85.25 87 ASP A O 1
ATOM 685 N N . VAL A 1 88 ? 6.981 -0.576 5.539 1.00 83.88 88 VAL A N 1
ATOM 686 C CA . VAL A 1 88 ? 6.134 -0.118 6.640 1.00 83.88 88 VAL A CA 1
ATOM 687 C C . VAL A 1 88 ? 5.114 -1.191 6.947 1.00 83.88 88 VAL A C 1
ATOM 689 O O . VAL A 1 88 ? 4.154 -1.385 6.200 1.00 83.88 88 VAL A O 1
ATOM 692 N N . ASN A 1 89 ? 5.269 -1.837 8.099 1.00 73.56 89 ASN A N 1
ATOM 693 C CA . ASN A 1 89 ? 4.287 -2.801 8.557 1.00 73.56 89 ASN A CA 1
ATOM 694 C C . ASN A 1 89 ? 3.312 -2.180 9.570 1.00 73.56 89 ASN A C 1
ATOM 696 O O . ASN A 1 89 ? 3.704 -1.753 10.654 1.00 73.56 89 ASN A O 1
ATOM 700 N N . TYR A 1 90 ? 2.025 -2.149 9.216 1.00 72.88 90 TYR A N 1
ATOM 701 C CA . TYR A 1 90 ? 0.923 -1.660 10.062 1.00 72.88 90 TYR A CA 1
ATOM 702 C C . TYR A 1 90 ? 0.211 -2.801 10.815 1.00 72.88 90 TYR A C 1
ATOM 704 O O . TYR A 1 90 ? -0.993 -2.752 11.047 1.00 72.88 90 TYR A O 1
ATOM 712 N N . GLU A 1 91 ? 0.934 -3.862 11.178 1.00 62.94 91 GLU A N 1
ATOM 713 C CA . GLU A 1 91 ? 0.368 -5.030 11.876 1.00 62.94 91 GLU A CA 1
ATOM 714 C C . GLU A 1 91 ? -0.171 -4.721 13.277 1.00 62.94 91 GLU A C 1
ATOM 716 O O . GLU A 1 91 ? -1.063 -5.413 13.750 1.00 62.94 91 GLU A O 1
ATOM 721 N N . LYS A 1 92 ? 0.323 -3.669 13.938 1.00 57.88 92 LYS A N 1
ATOM 722 C CA . LYS A 1 92 ? -0.048 -3.323 15.320 1.00 57.88 92 LYS A CA 1
ATOM 723 C C . LYS A 1 92 ? -0.814 -2.005 15.411 1.00 57.88 92 LYS A C 1
ATOM 725 O O . LYS A 1 92 ? -0.453 -1.131 16.194 1.00 57.88 92 LYS A O 1
ATOM 730 N N . SER A 1 93 ? -1.858 -1.833 14.601 1.00 70.88 93 SER A N 1
ATOM 731 C CA . SER A 1 93 ? -2.819 -0.756 14.867 1.00 70.88 93 SER A CA 1
ATOM 732 C C . SER A 1 93 ? -3.660 -1.116 16.092 1.00 70.88 93 SER A C 1
ATOM 734 O O . SER A 1 93 ? -4.229 -2.205 16.174 1.00 70.88 93 SER A O 1
ATOM 736 N N . SER A 1 94 ? -3.774 -0.184 17.035 1.00 81.94 94 SER A N 1
ATOM 737 C CA . SER A 1 94 ? -4.594 -0.345 18.237 1.00 81.94 94 SER A CA 1
ATOM 738 C C . SER A 1 94 ? -6.076 -0.583 17.915 1.00 81.94 94 SER A C 1
ATOM 740 O O . SER A 1 94 ? -6.783 -1.197 18.703 1.00 81.94 94 SER A O 1
ATOM 742 N N . VAL A 1 95 ? -6.560 -0.127 16.753 1.00 90.00 95 VAL A N 1
ATOM 743 C CA . VAL A 1 95 ? -7.938 -0.379 16.299 1.00 90.00 95 VAL A CA 1
ATOM 744 C C . VAL A 1 95 ? -8.088 -1.783 15.706 1.00 90.00 95 VAL A C 1
ATOM 746 O O . VAL A 1 95 ? -9.139 -2.400 15.878 1.00 90.00 95 VAL A O 1
ATOM 749 N N . LEU A 1 96 ? -7.045 -2.319 15.057 1.00 89.62 96 LEU A N 1
ATOM 750 C CA . LEU A 1 96 ? -7.050 -3.707 14.580 1.00 89.62 96 LEU A CA 1
ATOM 751 C C . LEU A 1 96 ? -7.169 -4.688 15.745 1.00 89.62 96 LEU A C 1
ATOM 753 O O . LEU A 1 96 ? -8.008 -5.577 15.675 1.00 89.62 96 LEU A O 1
ATOM 757 N N . SER A 1 97 ? -6.417 -4.484 16.831 1.00 89.38 97 SER A N 1
ATOM 758 C CA . SER A 1 97 ? -6.489 -5.376 17.997 1.00 89.38 97 SER A CA 1
ATOM 759 C C . SER A 1 97 ? -7.864 -5.359 18.665 1.00 89.38 97 SER A C 1
ATOM 761 O O . SER A 1 97 ? -8.364 -6.403 19.071 1.00 89.38 97 SER A O 1
ATOM 763 N N . VAL A 1 98 ? -8.530 -4.198 18.712 1.00 92.62 98 VAL A N 1
ATOM 764 C CA . VAL A 1 98 ? -9.928 -4.127 19.161 1.00 92.62 98 VAL A CA 1
ATOM 765 C C . VAL A 1 98 ? -10.810 -4.976 18.252 1.00 92.62 98 VAL A C 1
ATOM 767 O O . VAL A 1 98 ? -11.597 -5.759 18.754 1.00 92.62 98 VAL A O 1
ATOM 770 N N . LEU A 1 99 ? -10.690 -4.860 16.927 1.00 92.19 99 LEU A N 1
ATOM 771 C CA . LEU A 1 99 ? -11.506 -5.646 15.996 1.00 92.19 99 LEU A CA 1
ATOM 772 C C . LEU A 1 99 ? -11.214 -7.156 16.074 1.00 92.19 99 LEU A C 1
ATOM 774 O O . LEU A 1 99 ? -12.121 -7.966 15.882 1.00 92.19 99 LEU A O 1
ATOM 778 N N . GLU A 1 100 ? -9.975 -7.543 16.371 1.00 91.38 100 GLU A N 1
ATOM 779 C CA . GLU A 1 100 ? -9.593 -8.933 16.637 1.00 91.38 100 GLU A CA 1
ATOM 780 C C . GLU A 1 100 ? -10.304 -9.495 17.872 1.00 91.38 100 GLU A C 1
ATOM 782 O O . GLU A 1 100 ? -10.769 -10.634 17.816 1.00 91.38 100 GLU A O 1
ATOM 787 N N . ASP A 1 101 ? -10.501 -8.694 18.927 1.00 90.94 101 ASP A N 1
ATOM 788 C CA . ASP A 1 101 ? -11.292 -9.104 20.099 1.00 90.94 101 ASP A CA 1
ATOM 789 C C . ASP A 1 101 ? -12.753 -9.439 19.733 1.00 90.94 101 ASP A C 1
ATOM 791 O O . ASP A 1 101 ? -13.392 -10.252 20.400 1.00 90.94 101 ASP A O 1
ATOM 795 N N . PHE A 1 102 ? -13.283 -8.853 18.650 1.00 89.75 102 PHE A N 1
ATOM 796 C CA . PHE A 1 102 ? -14.607 -9.168 18.089 1.00 89.75 102 PHE A CA 1
ATOM 797 C C . PHE A 1 102 ? -14.591 -10.375 17.128 1.00 89.75 102 PHE A C 1
ATOM 799 O O . PHE A 1 102 ? -15.576 -10.643 16.443 1.00 89.75 102 PHE A O 1
ATOM 806 N N . GLY A 1 103 ? -13.480 -11.109 17.025 1.00 89.44 103 GLY A N 1
ATOM 807 C CA . GLY A 1 103 ? -13.323 -12.205 16.064 1.00 89.44 103 GLY A CA 1
ATOM 808 C C . GLY A 1 103 ? -12.978 -11.738 14.644 1.00 89.44 103 GLY A C 1
ATOM 809 O O . GLY A 1 103 ? -13.120 -12.501 13.688 1.00 89.44 103 GLY A O 1
ATOM 810 N N . GLY A 1 104 ? -12.515 -10.493 14.490 1.00 90.69 104 GLY A N 1
ATOM 811 C CA . GLY A 1 104 ? -12.050 -9.923 13.223 1.00 90.69 104 GLY A CA 1
ATOM 812 C C . GLY A 1 104 ? -13.144 -9.306 12.350 1.00 90.69 104 GLY A C 1
ATOM 813 O O . GLY A 1 104 ? -12.898 -9.005 11.179 1.00 90.69 104 GLY A O 1
ATOM 814 N N . THR A 1 105 ? -14.361 -9.137 12.872 1.00 93.38 105 THR A N 1
ATOM 815 C CA . THR A 1 105 ? -15.487 -8.518 12.159 1.00 93.38 105 THR A CA 1
ATOM 816 C C . THR A 1 105 ? -16.439 -7.836 13.142 1.00 93.38 105 THR A C 1
ATOM 818 O O . THR A 1 105 ? -16.810 -8.433 14.144 1.00 93.38 105 THR A O 1
ATOM 821 N N . ALA A 1 106 ? -16.859 -6.600 12.858 1.00 95.69 106 ALA A N 1
ATOM 822 C CA . ALA A 1 106 ? -17.789 -5.849 13.708 1.00 95.69 106 ALA A CA 1
ATOM 823 C C . ALA A 1 106 ? -18.568 -4.796 12.908 1.00 95.69 106 ALA A C 1
ATOM 825 O O . ALA A 1 106 ? -18.161 -4.399 11.811 1.00 95.69 106 ALA A O 1
ATOM 826 N N . LEU A 1 107 ? -19.681 -4.302 13.458 1.00 96.44 107 LEU A N 1
ATOM 827 C CA . LEU A 1 107 ? -20.342 -3.120 12.906 1.00 96.44 107 LEU A CA 1
ATOM 828 C C . LEU A 1 107 ? -19.492 -1.869 13.163 1.00 96.44 107 LEU A C 1
ATOM 830 O O . LEU A 1 107 ? -18.906 -1.712 14.230 1.00 96.44 107 LEU A O 1
ATOM 834 N N . MET A 1 108 ? -19.477 -0.935 12.209 1.00 94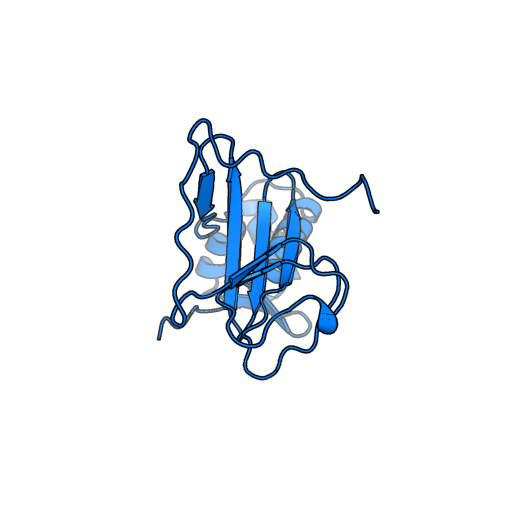.44 108 MET A N 1
ATOM 835 C CA . MET A 1 108 ? -18.716 0.318 12.302 1.00 94.44 108 MET A CA 1
ATOM 836 C C . MET A 1 108 ? -19.013 1.074 13.603 1.00 94.44 108 MET A C 1
ATOM 838 O O . MET A 1 108 ? -18.096 1.529 14.277 1.00 94.44 108 MET A O 1
ATOM 842 N N . GLY A 1 109 ? -20.292 1.198 13.974 1.00 94.06 109 GLY A N 1
ATOM 843 C CA . GLY A 1 109 ? -20.688 1.889 15.203 1.00 94.06 109 GLY A CA 1
ATOM 844 C C . GLY A 1 109 ? -20.139 1.213 16.462 1.00 94.06 109 GLY A C 1
ATOM 845 O O . GLY A 1 109 ? -19.592 1.888 17.328 1.00 94.06 109 GLY A O 1
ATOM 846 N N . GLU A 1 110 ? -20.227 -0.115 16.532 1.00 95.12 110 GLU A N 1
ATOM 847 C CA . GLU A 1 110 ? -19.744 -0.904 17.671 1.00 95.12 110 GLU A CA 1
ATOM 848 C C . GLU A 1 110 ? -18.225 -0.834 17.795 1.00 95.12 110 GLU A C 1
ATOM 850 O O . GLU A 1 110 ? -17.711 -0.567 18.880 1.00 95.12 110 GLU A O 1
ATOM 855 N N . LEU A 1 111 ? -17.513 -0.995 16.674 1.00 95.44 111 LEU A N 1
ATOM 856 C CA . LEU A 1 111 ? -16.060 -0.886 16.629 1.00 95.44 111 LEU A CA 1
ATOM 857 C C . LEU A 1 111 ? -15.601 0.504 17.077 1.00 95.44 111 LEU A C 1
ATOM 859 O O . LEU A 1 111 ? -14.689 0.607 17.893 1.00 95.44 111 LEU A O 1
ATOM 863 N N . VAL A 1 112 ? -16.250 1.569 16.593 1.00 96.00 112 VAL A N 1
ATOM 864 C CA . VAL A 1 112 ? -15.912 2.948 16.972 1.00 96.00 112 VAL A CA 1
ATOM 865 C C . VAL A 1 112 ? -16.121 3.177 18.468 1.00 96.00 112 VAL A C 1
ATOM 867 O O . VAL A 1 112 ? -15.244 3.733 19.125 1.00 96.00 112 VAL A O 1
ATOM 870 N N . GLU A 1 113 ? -17.248 2.736 19.029 1.00 96.25 113 GLU A N 1
ATOM 871 C CA . GLU A 1 113 ? -17.523 2.870 20.464 1.00 96.25 113 GLU A CA 1
ATOM 872 C C . GLU A 1 113 ? -16.552 2.062 21.330 1.00 96.25 113 GLU A C 1
ATOM 874 O O . GLU A 1 113 ? -16.084 2.554 22.360 1.00 96.25 113 GLU A O 1
ATOM 879 N N . ALA A 1 114 ? -16.270 0.818 20.939 1.00 94.50 114 ALA A N 1
ATOM 880 C CA . ALA A 1 114 ? -15.381 -0.070 21.673 1.00 94.50 114 ALA A CA 1
ATOM 881 C C . ALA A 1 114 ? -13.937 0.439 21.633 1.00 94.50 114 ALA A C 1
ATOM 883 O O . ALA A 1 114 ? -13.299 0.553 22.679 1.00 94.50 114 ALA A O 1
ATOM 884 N N . ALA A 1 115 ? -13.442 0.816 20.452 1.00 94.56 115 ALA A N 1
ATOM 885 C CA . ALA A 1 115 ? -12.095 1.345 20.286 1.00 94.56 115 ALA A CA 1
ATOM 886 C C . ALA A 1 115 ? -11.936 2.712 20.963 1.00 94.56 115 ALA A C 1
ATOM 888 O O . ALA A 1 115 ? -10.940 2.929 21.645 1.00 94.56 115 ALA A O 1
ATOM 889 N N . SER A 1 116 ? -12.928 3.605 20.865 1.00 95.88 116 SER A N 1
A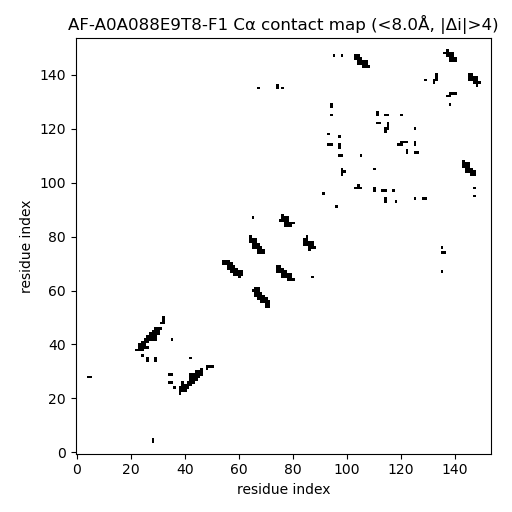TOM 890 C CA . SER A 1 116 ? -12.898 4.904 21.552 1.00 95.88 116 SER A CA 1
ATOM 891 C C . SER A 1 116 ? -12.749 4.735 23.066 1.00 95.88 116 SER A C 1
ATOM 893 O O . SER A 1 116 ? -11.891 5.374 23.673 1.00 95.88 116 SER A O 1
ATOM 895 N N . ARG A 1 117 ? -13.516 3.814 23.667 1.00 94.25 117 ARG A N 1
ATOM 896 C CA . ARG A 1 117 ? -13.440 3.516 25.104 1.00 94.25 117 ARG A CA 1
ATOM 897 C C . ARG A 1 117 ? -12.146 2.806 25.496 1.00 94.25 117 ARG A C 1
ATOM 899 O O . ARG A 1 117 ? -11.497 3.226 26.447 1.00 94.25 117 ARG A O 1
ATOM 906 N N . LYS A 1 118 ? -11.767 1.744 24.781 1.00 93.44 118 LYS A N 1
ATOM 907 C CA . LYS A 1 118 ? -10.602 0.911 25.123 1.00 93.44 118 LYS A CA 1
ATOM 908 C C . LYS A 1 118 ? -9.278 1.649 24.926 1.00 93.44 118 LYS A C 1
ATOM 910 O O . LYS A 1 118 ? -8.340 1.424 25.683 1.00 93.44 118 LYS A O 1
ATOM 915 N N . LEU A 1 119 ? -9.205 2.519 23.922 1.00 91.44 119 LEU A N 1
ATOM 916 C CA . LEU A 1 119 ? -7.983 3.227 23.538 1.00 91.44 119 LEU A CA 1
ATOM 917 C C . LEU A 1 119 ? -7.955 4.678 24.035 1.00 91.44 119 LEU A C 1
ATOM 919 O O . LEU A 1 119 ? -6.983 5.381 23.779 1.00 91.44 119 LEU A O 1
ATOM 923 N N . ASN A 1 120 ? -9.012 5.125 24.726 1.00 92.25 120 ASN A N 1
ATOM 924 C CA . ASN A 1 120 ? -9.192 6.503 25.187 1.00 92.25 120 ASN A CA 1
ATOM 925 C C . ASN A 1 120 ? -9.003 7.543 24.062 1.00 92.25 120 ASN A C 1
ATOM 927 O O . ASN A 1 120 ? -8.365 8.579 24.246 1.00 92.25 120 ASN A O 1
ATOM 931 N N . MET A 1 121 ? -9.543 7.245 22.876 1.00 91.50 121 MET A N 1
ATOM 932 C CA . MET A 1 121 ? -9.465 8.111 21.696 1.00 91.50 121 MET A CA 1
ATOM 933 C C . MET A 1 121 ? -10.830 8.726 21.369 1.00 91.50 121 MET A C 1
ATOM 935 O O . MET A 1 121 ? -11.853 8.041 21.486 1.00 91.50 121 MET A O 1
ATOM 939 N N . PRO A 1 122 ? -10.889 9.981 20.890 1.00 95.69 122 PRO A N 1
ATOM 940 C CA . PRO A 1 122 ? -12.099 10.548 20.310 1.00 95.69 122 PRO A CA 1
ATOM 941 C C . PRO A 1 122 ? -12.640 9.675 19.173 1.00 95.69 122 PRO A C 1
ATOM 943 O O . PRO A 1 122 ? -11.886 9.199 18.326 1.00 95.69 122 PRO A O 1
ATOM 946 N N . LYS A 1 123 ? -13.967 9.517 19.107 1.00 94.88 123 LYS A N 1
ATOM 947 C CA . LYS A 1 123 ? -14.637 8.703 18.074 1.00 94.88 123 LYS A CA 1
ATOM 948 C C . LYS A 1 123 ? -14.251 9.107 16.651 1.00 94.88 123 LYS A C 1
ATOM 950 O O . LYS A 1 123 ? -14.193 8.250 15.779 1.00 94.88 123 LYS A O 1
ATOM 955 N N . GLU A 1 124 ? -13.980 10.390 16.423 1.00 93.62 124 GLU A N 1
ATOM 956 C CA . GLU A 1 124 ? -13.573 10.878 15.105 1.00 93.62 124 GLU A CA 1
ATOM 957 C C . GLU A 1 124 ? -12.177 10.398 14.706 1.00 93.62 124 GLU A C 1
ATOM 959 O O . GLU A 1 124 ? -12.017 9.854 13.620 1.00 93.62 124 GLU A O 1
ATOM 964 N N . GLN A 1 125 ? -11.210 10.443 15.626 1.00 92.06 125 GLN A N 1
ATOM 965 C CA . GLN A 1 125 ? -9.877 9.878 15.389 1.00 92.06 125 GLN A CA 1
ATOM 966 C C . GLN A 1 125 ? -9.944 8.370 15.118 1.00 92.06 125 GLN A C 1
ATOM 968 O O . GLN A 1 125 ? -9.229 7.852 14.266 1.00 92.06 125 GLN A O 1
ATOM 973 N N . VAL A 1 126 ? -10.853 7.654 15.789 1.00 94.25 126 VAL A N 1
ATOM 974 C CA . VAL A 1 126 ? -11.083 6.230 15.506 1.00 94.25 126 VAL A CA 1
ATOM 975 C C . VAL A 1 126 ? -11.613 6.021 14.084 1.00 94.25 126 VAL A C 1
ATOM 977 O O . VAL A 1 126 ? -11.170 5.102 13.400 1.00 94.25 126 VAL A O 1
ATOM 980 N N . ARG A 1 127 ? -12.539 6.863 13.606 1.00 93.94 127 ARG A N 1
ATOM 981 C CA . ARG A 1 127 ? -13.042 6.781 12.222 1.00 93.94 127 ARG A CA 1
ATOM 982 C C . ARG A 1 127 ? -11.951 7.067 11.200 1.00 93.94 127 ARG A C 1
ATOM 984 O O . ARG A 1 127 ? -11.882 6.358 10.199 1.00 93.94 127 ARG A O 1
ATOM 991 N N . GLU A 1 128 ? -11.109 8.062 11.455 1.00 91.50 128 GLU A N 1
ATOM 992 C CA . GLU A 1 128 ? -9.958 8.386 10.608 1.00 91.50 128 GLU A CA 1
ATOM 993 C C . GLU A 1 128 ? -8.982 7.209 10.522 1.00 91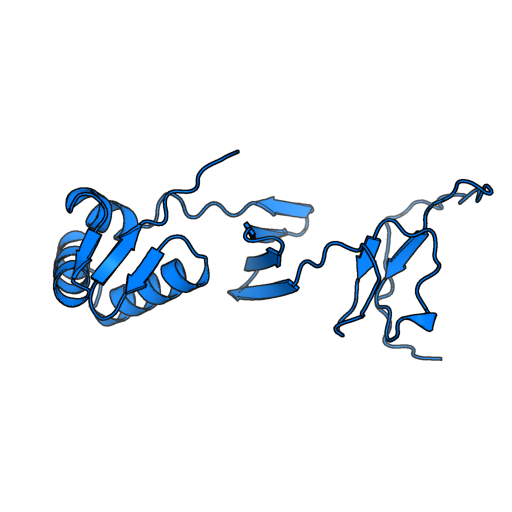.50 128 GLU A C 1
ATOM 995 O O . GLU A 1 128 ? -8.583 6.822 9.422 1.00 91.50 128 GLU A O 1
ATOM 1000 N N . GLU A 1 129 ? -8.672 6.573 11.655 1.00 90.38 129 GLU A N 1
ATOM 1001 C CA . GLU A 1 129 ? -7.821 5.381 11.699 1.00 90.38 129 GLU A CA 1
ATOM 1002 C C . GLU A 1 129 ? -8.462 4.206 10.941 1.00 90.38 129 GLU A C 1
ATOM 1004 O O . GLU A 1 129 ? -7.806 3.561 10.125 1.00 90.38 129 GLU A O 1
ATOM 1009 N N . ILE A 1 130 ? -9.765 3.950 11.111 1.00 92.50 130 ILE A N 1
ATOM 1010 C CA . ILE A 1 130 ? -10.475 2.913 10.339 1.00 92.50 130 ILE A CA 1
ATOM 1011 C C . ILE A 1 130 ? -10.414 3.219 8.835 1.00 92.50 130 ILE A C 1
ATOM 1013 O O . ILE A 1 130 ? -10.120 2.330 8.032 1.00 92.50 130 ILE A O 1
ATOM 1017 N N . ALA A 1 131 ? -10.658 4.469 8.434 1.00 90.44 131 ALA A N 1
ATOM 1018 C CA . ALA A 1 131 ? -10.580 4.890 7.038 1.00 90.44 131 ALA A CA 1
ATOM 1019 C C . ALA A 1 131 ? -9.164 4.705 6.472 1.00 90.44 131 ALA A C 1
ATOM 1021 O O . ALA A 1 131 ? -8.995 4.223 5.346 1.00 90.44 131 ALA A O 1
ATOM 1022 N N . PHE A 1 132 ? -8.142 5.023 7.267 1.00 88.19 132 PHE A N 1
ATOM 1023 C CA . PHE A 1 132 ? -6.748 4.788 6.924 1.00 88.19 132 PHE A CA 1
ATOM 1024 C C . PHE A 1 132 ? -6.459 3.297 6.716 1.00 88.19 132 PHE A C 1
ATOM 1026 O O . PHE A 1 132 ? -5.926 2.919 5.669 1.00 88.19 132 PHE A O 1
ATOM 1033 N N . LEU A 1 133 ? -6.874 2.440 7.652 1.00 88.94 133 LEU A N 1
ATOM 1034 C CA . LEU A 1 133 ? -6.700 0.988 7.583 1.00 88.94 133 LEU A CA 1
ATOM 1035 C C . LEU A 1 133 ? -7.411 0.360 6.373 1.00 88.94 133 LEU A C 1
ATOM 1037 O O . LEU A 1 133 ? -6.878 -0.562 5.746 1.00 88.94 133 LEU A O 1
ATOM 1041 N N . ILE A 1 134 ? -8.582 0.880 5.992 1.00 89.56 134 ILE A N 1
ATOM 1042 C CA . ILE A 1 134 ? -9.277 0.493 4.754 1.00 89.56 134 ILE A CA 1
ATOM 1043 C C . ILE A 1 134 ? -8.456 0.909 3.529 1.00 89.56 134 ILE A C 1
ATOM 1045 O O . ILE A 1 134 ? -8.248 0.113 2.608 1.00 89.56 134 ILE A O 1
ATOM 1049 N N . ARG A 1 135 ? -7.946 2.146 3.515 1.00 85.94 135 ARG A N 1
ATOM 1050 C CA . ARG A 1 135 ? -7.150 2.681 2.401 1.00 85.94 135 ARG A CA 1
ATOM 1051 C C . ARG A 1 135 ? -5.914 1.823 2.135 1.00 85.94 135 ARG A C 1
ATOM 1053 O O . ARG A 1 135 ? -5.677 1.435 0.984 1.00 85.94 135 ARG A O 1
ATOM 1060 N N . ILE A 1 136 ? -5.190 1.447 3.189 1.00 84.94 136 ILE A N 1
ATOM 1061 C CA . ILE A 1 136 ? -4.017 0.566 3.086 1.00 84.94 136 ILE A CA 1
ATOM 1062 C C . ILE A 1 136 ? -4.373 -0.916 2.887 1.00 84.94 136 ILE A C 1
ATOM 1064 O O . ILE A 1 136 ? -3.495 -1.734 2.641 1.00 84.94 136 ILE A O 1
ATOM 1068 N N . GLY A 1 137 ? -5.662 -1.271 2.924 1.00 84.50 137 GLY A N 1
ATOM 1069 C CA . GLY A 1 137 ? -6.156 -2.616 2.623 1.00 84.50 137 GLY A CA 1
ATOM 1070 C C . GLY A 1 137 ? -6.044 -3.625 3.765 1.00 84.50 137 GLY A C 1
ATOM 1071 O O . GLY A 1 137 ? -6.176 -4.816 3.501 1.00 84.50 137 GLY A O 1
ATOM 107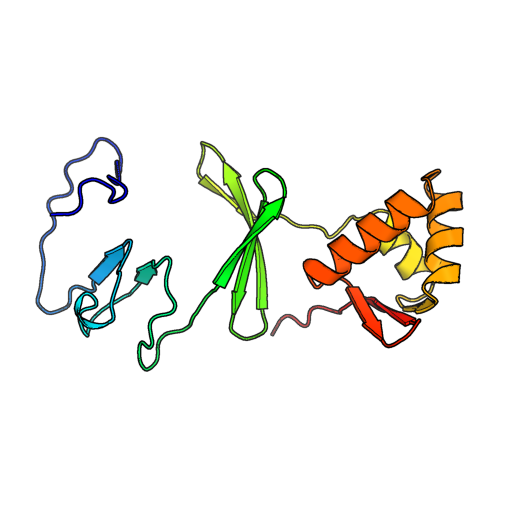2 N N . LYS A 1 138 ? -5.823 -3.178 5.007 1.00 87.56 138 LYS A N 1
ATOM 1073 C CA . LYS A 1 138 ? -5.866 -4.043 6.201 1.00 87.56 138 LYS A CA 1
ATOM 1074 C C . LYS A 1 138 ? -7.305 -4.325 6.647 1.00 87.56 138 LYS A C 1
ATOM 1076 O O . LYS A 1 138 ? -7.585 -5.399 7.170 1.00 87.56 138 LYS A O 1
ATOM 1081 N N . LEU A 1 139 ? -8.220 -3.392 6.383 1.00 90.69 139 LEU A N 1
ATOM 1082 C CA . LEU A 1 139 ? -9.657 -3.548 6.608 1.00 90.69 139 LEU A CA 1
ATOM 1083 C C . LEU A 1 139 ? -10.436 -3.496 5.292 1.00 90.69 139 LEU A C 1
ATOM 1085 O O . LEU A 1 139 ? -10.016 -2.861 4.322 1.00 90.69 139 LEU A O 1
ATOM 1089 N N . ARG A 1 140 ? -11.611 -4.125 5.272 1.00 92.44 140 ARG A N 1
ATOM 1090 C CA . ARG A 1 140 ? -12.610 -3.964 4.214 1.00 92.44 140 ARG A CA 1
ATOM 1091 C C . ARG A 1 140 ? -13.934 -3.531 4.830 1.00 92.44 140 ARG A C 1
ATOM 1093 O O . ARG A 1 140 ? -14.350 -4.060 5.854 1.00 92.44 140 ARG A O 1
ATOM 1100 N N . ALA A 1 141 ? -14.600 -2.577 4.185 1.00 92.19 141 ALA A N 1
ATOM 1101 C CA . ALA A 1 141 ? -15.946 -2.160 4.555 1.00 92.19 141 ALA A CA 1
ATOM 1102 C C . ALA A 1 141 ? -16.979 -2.777 3.606 1.00 92.19 141 ALA A C 1
ATOM 1104 O O . ALA A 1 141 ? -16.832 -2.712 2.383 1.00 92.19 141 ALA A O 1
ATOM 1105 N N . ARG A 1 142 ? -18.046 -3.351 4.167 1.00 90.62 142 ARG A N 1
ATOM 1106 C CA . ARG A 1 142 ? -19.238 -3.800 3.436 1.00 90.62 142 ARG A CA 1
ATOM 1107 C C . ARG A 1 142 ? -20.477 -3.227 4.108 1.00 90.62 142 ARG A C 1
ATOM 1109 O O . ARG A 1 142 ? -20.891 -3.706 5.161 1.00 90.62 142 ARG A O 1
ATOM 1116 N N . ARG A 1 143 ? -21.103 -2.221 3.489 1.00 87.00 143 ARG A N 1
ATOM 1117 C CA . ARG A 1 143 ? -22.199 -1.450 4.106 1.00 87.00 143 ARG A CA 1
ATOM 1118 C C . ARG A 1 143 ? -21.739 -0.888 5.461 1.00 87.00 143 ARG A C 1
ATOM 1120 O O . ARG A 1 143 ? -20.865 -0.032 5.476 1.00 87.00 143 ARG A O 1
ATOM 1127 N N . ASN A 1 144 ? -22.261 -1.419 6.567 1.00 88.75 144 ASN A N 1
ATOM 1128 C CA . ASN A 1 144 ? -21.925 -1.003 7.931 1.00 88.75 144 ASN A CA 1
ATOM 1129 C C . ASN A 1 144 ? -21.004 -1.992 8.664 1.00 88.75 1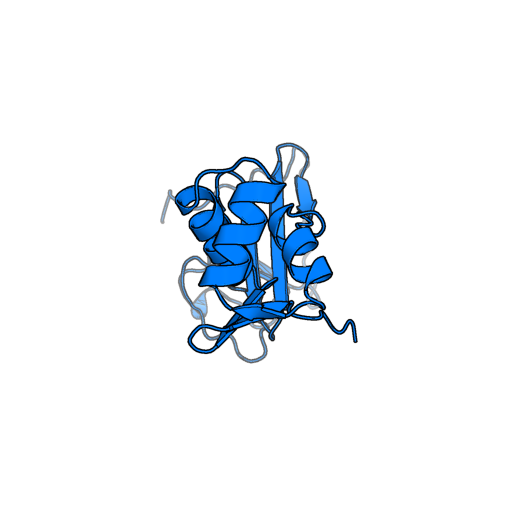44 ASN A C 1
ATOM 1131 O O . ASN A 1 144 ? -20.734 -1.793 9.843 1.00 88.75 144 ASN A O 1
ATOM 1135 N N . LEU A 1 145 ? -20.549 -3.054 7.998 1.00 94.44 145 LEU A N 1
ATOM 1136 C CA . LEU A 1 145 ? -19.668 -4.082 8.550 1.00 94.44 145 LEU A CA 1
ATOM 1137 C C . LEU A 1 145 ? -18.214 -3.809 8.166 1.00 94.44 145 LEU A C 1
ATOM 1139 O O . LEU A 1 145 ? -17.922 -3.506 7.006 1.00 94.44 145 LEU A O 1
ATOM 1143 N N . ILE A 1 146 ? -17.319 -3.945 9.139 1.00 95.75 146 ILE A N 1
ATOM 1144 C CA . ILE A 1 146 ? -15.871 -3.823 8.992 1.00 95.75 146 ILE A CA 1
ATOM 1145 C C . ILE A 1 146 ? -15.251 -5.191 9.260 1.00 95.75 146 ILE A C 1
ATOM 1147 O O . ILE A 1 146 ? -15.513 -5.790 10.299 1.00 95.75 146 ILE A O 1
ATOM 1151 N N . GLU A 1 147 ? -14.444 -5.680 8.321 1.00 94.44 147 GLU A N 1
ATOM 1152 C CA . GLU A 1 147 ? -13.785 -6.990 8.384 1.00 94.44 147 GLU A CA 1
ATOM 1153 C C . GLU A 1 147 ? -12.268 -6.851 8.187 1.00 94.44 147 GLU A C 1
ATOM 1155 O O . GLU A 1 147 ? -11.809 -6.033 7.382 1.00 94.44 147 GLU A O 1
ATOM 1160 N N . ILE A 1 148 ? -11.485 -7.660 8.905 1.00 91.00 148 ILE A N 1
ATOM 1161 C CA . ILE A 1 148 ? -10.038 -7.771 8.680 1.00 91.00 148 ILE A CA 1
ATOM 1162 C C . ILE A 1 148 ? -9.790 -8.491 7.355 1.00 91.00 148 ILE A C 1
ATOM 1164 O O . ILE A 1 148 ? -10.337 -9.564 7.088 1.00 91.00 148 ILE A O 1
ATOM 1168 N N . VAL A 1 149 ? -8.916 -7.927 6.525 1.00 87.56 149 VAL A N 1
ATOM 1169 C CA . VAL A 1 149 ? -8.455 -8.587 5.305 1.00 87.56 149 VAL A CA 1
ATOM 1170 C C . VAL A 1 149 ? -7.339 -9.557 5.681 1.00 87.56 149 VAL A C 1
ATOM 1172 O O . VAL A 1 149 ? -6.205 -9.149 5.924 1.00 87.56 149 VAL A O 1
ATOM 1175 N N . LYS A 1 150 ? -7.649 -10.857 5.721 1.00 72.31 150 LYS A N 1
ATOM 1176 C CA . LYS A 1 150 ? -6.626 -11.899 5.874 1.00 72.31 150 LYS A CA 1
ATOM 1177 C C . LYS A 1 150 ? -5.737 -11.897 4.630 1.00 72.31 150 LYS A C 1
ATOM 1179 O O . LYS A 1 150 ? -6.215 -12.169 3.530 1.00 72.31 150 LYS A O 1
ATOM 1184 N N . GLN A 1 151 ? -4.460 -11.560 4.794 1.00 59.12 151 GLN A N 1
ATOM 1185 C CA . GLN A 1 151 ? -3.472 -11.687 3.725 1.00 59.12 151 GLN A CA 1
ATOM 1186 C C . GLN A 1 151 ? -3.138 -13.178 3.567 1.00 59.12 151 GLN A C 1
ATOM 1188 O O . GLN A 1 151 ? -2.491 -13.768 4.427 1.00 59.12 151 GLN A O 1
ATOM 1193 N N . SER A 1 152 ? -3.630 -13.808 2.499 1.00 35.53 152 SER A N 1
ATOM 1194 C CA . SER A 1 152 ? -3.146 -15.120 2.065 1.00 35.53 152 SER A CA 1
ATOM 1195 C C . SER A 1 152 ? -1.815 -14.909 1.353 1.00 35.53 152 SER A C 1
ATOM 1197 O O . SER A 1 152 ? -1.795 -14.412 0.229 1.00 35.53 152 SER A O 1
ATOM 1199 N N . PHE A 1 153 ? -0.713 -15.239 2.020 1.00 35.72 153 PHE A N 1
ATOM 1200 C CA . PHE A 1 153 ? 0.570 -15.412 1.347 1.00 35.72 153 PHE A CA 1
ATOM 1201 C C . PHE A 1 153 ? 0.467 -16.697 0.514 1.00 35.72 153 PHE A C 1
ATOM 1203 O O . PHE A 1 153 ? 0.238 -17.768 1.078 1.00 35.72 153 PHE A O 1
ATOM 1210 N N . TYR A 1 154 ? 0.536 -16.560 -0.810 1.00 31.19 154 TYR A N 1
ATOM 1211 C CA . TYR A 1 154 ? 0.762 -17.667 -1.742 1.00 31.19 154 TYR A CA 1
ATOM 1212 C C . TYR A 1 154 ? 2.242 -17.720 -2.096 1.00 31.19 154 TYR A C 1
ATOM 1214 O O . TYR A 1 154 ? 2.828 -16.624 -2.260 1.00 31.19 154 TYR A O 1
#

Foldseek 3Di:
DDPPFPPPPVDDDDPPDDDDPLDADAAEADPEPVSHDLRHDYYYHPDDYDDPPDWDWDWDDLDVQWIWTDTPNDIWIWGQDPVGIGGDDPPDDLLQVLCVVVVFKDFLVVSLVSSCVVVVHDSVVSVVVLVSCVVRPQWDDDPRMIGGDDDDDD

Mean predicted aligned error: 9.85 Å

Radius of gyration: 21.23 Å; Cα contacts (8 Å, |Δi|>4): 175; chains: 1; bounding box: 54×38×53 Å

Solvent-accessible surface area (backbone atoms only — not comparable to full-atom values): 9773 Å² total; per-residue (Å²): 133,80,84,85,59,86,80,77,80,74,66,103,61,90,75,82,82,80,82,53,98,82,57,67,38,76,43,72,68,40,90,50,61,87,74,56,66,94,58,57,79,45,76,42,51,95,56,94,64,89,56,88,92,61,87,64,68,52,73,43,80,76,54,94,61,32,34,35,39,38,38,95,95,45,72,47,43,31,30,71,54,101,89,45,78,43,81,54,82,77,86,79,42,75,61,56,56,48,37,46,76,56,75,35,44,44,43,51,69,57,47,33,56,50,35,20,64,76,67,75,40,59,55,65,62,45,49,51,50,52,52,48,36,36,72,71,53,51,30,45,78,56,94,59,37,38,33,60,50,80,82,80,86,125

Nearest PDB structures (foldseek):
  1r7j-assembly1_A-2  TM=7.218E-01  e=1.599E-01  Saccharolobus solfataricus
  2zcw-assembly1_A-2  TM=7.338E-01  e=2.766E-01  Thermus thermophilus
  3hif-assembly1_A  TM=8.589E-01  e=1.717E+00  Escherichia coli
  8jxk-assembly3_E  TM=7.014E-01  e=2.474E+00  Mycobacterium tuberculosis H37Rv
  5e44-assembly1_A-2  TM=6.602E-01  e=2.191E+00  Aliivibrio fischeri

Secondary structure (DSSP, 8-state):
--TTS-----TT--------TTPPEEE-S--SGGGS-SSEEEE--SS----TTPPP-EEEEEETTEEEEEETTEEEEEEEETTEEEE---TT-HHHHHHHHTTSEEEHHHHHHHHHHHHT--HHHHHHHHHHHHHTTSEEEETTEEEE------

pLDDT: mean 82.1, std 15.28, range [31.19, 96.44]

Sequence (154 aa):
MNEDRVKWNIAPFSVELRCTPKSVNLVFDAMSEAEVPPNYLLVTSSRHLRLPGARELKVTRINDGIFMAVGEGSKFLFKVTNTGVEDVNYEKSSVLSVLEDFGGTALMGELVEAASRKLNMPKEQVREEIAFLIRIGKLRARRNLIEIVKQSFY

Organism: NCBI:txid43687